Protein AF-A0A645JK09-F1 (afdb_monomer)

InterPro domains:
  IPR050465 UPF0194 membrane-associated transport protein [PTHR32347] (3-133)
  IPR058792 CusB-like, beta-barrel domain [PF25954] (3-36)

Foldseek 3Di:
DDWDDDPNDTDDDDDDDDDDPPVPDDPPDDDDDDDDPDDDPPFDKDFPLQQVDDDPVNVVPDPPDPDDDDDDDDDDDDDDDPPPPPPPQADKTWWWFDDPPDTDIWIFGWDDDPVTITTTPDTDDDPPTHTDRDDDPPPDDDDDDDDDDDD

Organism: NCBI:txid1076179

Nearest PDB structures (foldseek):
  9fp0-assembly1_A  TM=6.813E-01  e=3.272E+00  Escherichia coli
  2kie-assembly1_A  TM=3.415E-01  e=5.983E+00  Homo sapiens

pLDDT: mean 72.65, std 20.05, range [31.08, 92.88]

Sequence (151 aa):
MNPTTTQNVVTYNVRVSLENPDHILLPGMTAYVNIGVAQRKDVLLVPNAALRFKPADAEQTNGTEAPPASTPRARNGGGEGKARGKKAGGASGRVYVVEGRAIRPVSVQLGITDNRSTEIVGGELKAGDTIVVSEAPTAATKPSSVGMRLF

Secondary structure (DSSP, 8-state):
-PPP-BTTB-----------TT----TT------------SS-EEEETTGGG---GGGGGS----PPP-----------------------EEEEEEEETTEEEEEEEEEEEE-SSEEEEEEES--TT--B-------S--PPP-------

Radius of gyration: 25.04 Å; Cα contacts (8 Å, |Δi|>4): 127; chains: 1; bounding box: 53×61×66 Å

Structure (mmCIF, N/CA/C/O backbone):
data_AF-A0A645JK09-F1
#
_entry.id   AF-A0A645JK09-F1
#
loop_
_atom_site.group_PDB
_atom_site.id
_atom_site.type_symbol
_atom_site.label_atom_id
_atom_site.label_alt_id
_atom_site.label_comp_id
_atom_site.label_asym_id
_atom_site.label_entity_id
_atom_site.label_seq_id
_atom_site.pdbx_PDB_ins_code
_atom_site.Cartn_x
_atom_site.Cartn_y
_atom_site.Cartn_z
_atom_site.occupancy
_atom_site.B_iso_or_equiv
_atom_site.auth_seq_id
_atom_site.auth_comp_id
_atom_site.auth_asym_id
_atom_site.auth_atom_id
_atom_site.pdbx_PDB_model_num
ATOM 1 N N . MET A 1 1 ? 27.994 -5.212 -15.043 1.00 42.22 1 MET A N 1
ATOM 2 C CA . MET A 1 1 ? 27.573 -3.819 -15.307 1.00 42.22 1 MET A CA 1
ATOM 3 C C . MET A 1 1 ? 27.795 -3.033 -14.027 1.00 42.22 1 MET A C 1
ATOM 5 O O . MET A 1 1 ? 27.134 -3.335 -13.042 1.00 42.22 1 MET A O 1
ATOM 9 N N . ASN A 1 2 ? 28.771 -2.122 -14.014 1.00 44.84 2 ASN A N 1
ATOM 10 C CA . ASN A 1 2 ? 29.159 -1.362 -12.821 1.00 44.84 2 ASN A CA 1
ATOM 11 C C . ASN A 1 2 ? 28.342 -0.057 -12.720 1.00 44.84 2 ASN A C 1
ATOM 13 O O . ASN A 1 2 ? 28.069 0.546 -13.758 1.00 44.84 2 ASN A O 1
ATOM 17 N N . PRO A 1 3 ? 27.960 0.387 -11.509 1.00 64.88 3 PRO A N 1
ATOM 18 C CA . PRO A 1 3 ? 27.237 1.642 -11.302 1.00 64.88 3 PRO A CA 1
ATOM 19 C C . PRO A 1 3 ? 28.163 2.862 -11.458 1.00 64.88 3 PRO A C 1
ATOM 21 O O . PRO A 1 3 ? 29.286 2.860 -10.956 1.00 64.88 3 PRO A O 1
ATOM 24 N N . THR A 1 4 ? 27.688 3.920 -12.122 1.00 65.25 4 THR A N 1
ATOM 25 C CA . THR A 1 4 ? 28.349 5.236 -12.169 1.00 65.25 4 THR A CA 1
ATOM 26 C C . THR A 1 4 ? 27.614 6.205 -11.248 1.00 65.25 4 THR A C 1
ATOM 28 O O . THR A 1 4 ? 26.427 6.461 -11.443 1.00 65.25 4 THR A O 1
ATOM 31 N N . THR A 1 5 ? 28.311 6.749 -10.252 1.00 53.50 5 THR A N 1
ATOM 32 C CA . THR A 1 5 ? 27.764 7.730 -9.307 1.00 53.50 5 THR A CA 1
ATOM 33 C C . THR A 1 5 ? 28.075 9.137 -9.811 1.00 53.50 5 THR A C 1
ATOM 35 O O . THR A 1 5 ? 29.236 9.533 -9.873 1.00 53.50 5 THR A O 1
ATOM 38 N N . THR A 1 6 ? 27.064 9.925 -10.166 1.00 52.78 6 THR A N 1
ATOM 39 C CA . THR A 1 6 ? 27.217 11.369 -10.415 1.00 52.78 6 THR A CA 1
ATOM 40 C C . THR A 1 6 ? 26.064 12.077 -9.704 1.00 52.78 6 THR A C 1
ATOM 42 O O . THR A 1 6 ? 24.910 11.731 -9.922 1.00 52.78 6 THR A O 1
ATOM 45 N N . GLN A 1 7 ? 26.375 13.001 -8.784 1.00 58.31 7 GLN A N 1
ATOM 46 C CA . GLN A 1 7 ? 25.398 13.762 -7.979 1.00 58.31 7 GLN A CA 1
ATOM 47 C C . GLN A 1 7 ? 24.420 12.909 -7.137 1.00 58.31 7 GLN A C 1
ATOM 49 O O . GLN A 1 7 ? 23.225 13.175 -7.101 1.00 58.31 7 GLN A O 1
ATOM 54 N N . ASN A 1 8 ? 24.915 11.889 -6.426 1.00 65.00 8 ASN A N 1
ATOM 55 C CA . ASN A 1 8 ? 24.137 11.067 -5.476 1.00 65.00 8 ASN A CA 1
ATOM 56 C C . ASN A 1 8 ? 22.904 10.333 -6.052 1.00 65.00 8 ASN A C 1
ATOM 58 O O . ASN A 1 8 ? 22.097 9.814 -5.281 1.00 65.00 8 ASN A O 1
ATOM 62 N N . VAL A 1 9 ? 22.769 10.223 -7.378 1.00 67.00 9 VAL A N 1
ATOM 63 C CA . VAL A 1 9 ? 21.745 9.388 -8.024 1.00 67.00 9 VAL A CA 1
ATOM 64 C C . VAL A 1 9 ? 22.396 8.092 -8.504 1.00 67.00 9 VAL A C 1
ATOM 66 O O . VAL A 1 9 ? 23.292 8.109 -9.346 1.00 67.00 9 VAL A O 1
ATOM 69 N N . VAL A 1 10 ? 21.952 6.956 -7.962 1.00 76.44 10 VAL A N 1
ATOM 70 C CA . VAL A 1 10 ? 22.357 5.627 -8.443 1.00 76.44 10 VAL A CA 1
ATOM 71 C C . VAL A 1 10 ? 21.349 5.178 -9.496 1.00 76.44 10 VAL A C 1
ATOM 73 O O . VAL A 1 10 ? 20.167 5.029 -9.196 1.00 76.44 10 VAL A O 1
ATOM 76 N N . THR A 1 11 ? 21.816 4.968 -10.728 1.00 81.94 11 THR A N 1
ATOM 77 C CA . THR A 1 11 ? 20.975 4.527 -11.851 1.00 81.94 11 THR A CA 1
ATOM 78 C C . THR A 1 11 ? 21.301 3.083 -12.221 1.00 81.94 11 THR A C 1
ATOM 80 O O . THR A 1 11 ? 22.469 2.731 -12.389 1.00 81.94 11 THR A O 1
ATOM 83 N N . TYR A 1 12 ? 20.269 2.253 -12.382 1.00 79.94 12 TYR A N 1
ATOM 84 C CA . TYR A 1 12 ? 20.388 0.877 -12.863 1.00 79.94 12 TYR A CA 1
ATOM 85 C C . TYR A 1 12 ? 19.770 0.761 -14.257 1.00 79.94 12 TYR A C 1
ATOM 87 O O . TYR A 1 12 ? 18.609 1.107 -14.456 1.00 79.94 12 TYR A O 1
ATOM 95 N N . ASN A 1 13 ? 20.540 0.251 -15.219 1.00 83.19 13 ASN A N 1
ATOM 96 C CA . ASN A 1 13 ? 20.041 0.001 -16.570 1.00 83.19 13 ASN A CA 1
ATOM 97 C C . ASN A 1 13 ? 19.248 -1.311 -16.605 1.00 83.19 13 ASN A C 1
ATOM 99 O O . ASN A 1 13 ? 19.802 -2.374 -16.320 1.00 83.19 13 ASN A O 1
ATOM 103 N N . VAL A 1 14 ? 17.976 -1.241 -17.003 1.00 80.88 14 VAL A N 1
ATOM 104 C CA . VAL A 1 14 ? 17.101 -2.403 -17.217 1.00 80.88 14 VAL A CA 1
ATOM 105 C C . VAL A 1 14 ? 16.787 -2.506 -18.707 1.00 80.88 14 VAL A C 1
ATOM 107 O O . VAL A 1 14 ? 16.401 -1.521 -19.331 1.00 80.88 14 VAL A O 1
ATOM 110 N N . ARG A 1 15 ? 16.956 -3.697 -19.290 1.00 87.25 15 ARG A N 1
ATOM 111 C CA . ARG A 1 15 ? 16.561 -3.983 -20.675 1.00 87.25 15 ARG A CA 1
ATOM 112 C C . ARG A 1 15 ? 15.274 -4.800 -20.658 1.00 87.25 15 ARG A C 1
ATOM 114 O O . ARG A 1 15 ? 15.261 -5.893 -20.102 1.00 87.25 15 ARG A O 1
ATOM 121 N N . VAL A 1 16 ? 14.225 -4.280 -21.286 1.00 82.56 16 VAL A N 1
ATOM 122 C CA . VAL A 1 16 ? 12.938 -4.966 -21.458 1.00 82.56 16 VAL A CA 1
ATOM 123 C C . VAL A 1 16 ? 12.766 -5.270 -22.941 1.00 82.56 16 VAL A C 1
ATOM 125 O O . VAL A 1 16 ? 13.029 -4.405 -23.773 1.00 82.56 16 VAL A O 1
ATOM 128 N N . SER A 1 17 ? 12.371 -6.498 -23.269 1.00 86.31 17 SER A N 1
ATOM 129 C CA . SER A 1 17 ? 12.063 -6.902 -24.645 1.00 86.31 17 SER A CA 1
ATOM 130 C C . SER A 1 17 ? 10.553 -7.037 -24.780 1.00 86.31 17 SER A C 1
ATOM 132 O O . SER A 1 17 ? 9.921 -7.630 -23.908 1.00 86.31 17 SER A O 1
ATOM 134 N N . LEU A 1 18 ? 9.986 -6.465 -25.839 1.00 84.88 18 LEU A N 1
ATOM 135 C CA . LEU A 1 18 ? 8.564 -6.550 -26.152 1.00 84.88 18 LEU A CA 1
ATOM 136 C C . LEU A 1 18 ? 8.405 -6.974 -27.609 1.00 84.88 18 LEU A C 1
ATOM 138 O O . LEU A 1 18 ? 9.190 -6.572 -28.468 1.00 84.88 18 LEU A O 1
ATOM 142 N N . GLU A 1 19 ? 7.381 -7.771 -27.875 1.00 89.25 19 GLU A N 1
ATOM 143 C CA . GLU A 1 19 ? 6.971 -8.113 -29.232 1.00 89.25 19 GLU A CA 1
ATOM 144 C C . GLU A 1 19 ? 6.222 -6.919 -29.847 1.00 89.25 19 GLU A C 1
ATOM 146 O O . GLU A 1 19 ? 5.371 -6.310 -29.201 1.00 89.25 19 GLU A O 1
ATOM 151 N N . ASN A 1 20 ? 6.558 -6.557 -31.088 1.00 89.81 20 ASN A N 1
ATOM 152 C CA . ASN A 1 20 ? 5.949 -5.437 -31.820 1.00 89.81 20 ASN A CA 1
ATOM 153 C C . ASN A 1 20 ? 5.571 -5.878 -33.248 1.00 89.81 20 ASN A C 1
ATOM 155 O O . ASN A 1 20 ? 6.170 -5.391 -34.209 1.00 89.81 20 ASN A O 1
ATOM 159 N N . PRO A 1 21 ? 4.643 -6.843 -33.399 1.00 90.75 21 PRO A N 1
ATOM 160 C CA . PRO A 1 21 ? 4.299 -7.418 -34.702 1.00 90.75 21 PRO A CA 1
ATOM 161 C C . PRO A 1 21 ? 3.701 -6.386 -35.672 1.00 90.75 21 PRO A C 1
ATOM 163 O O . PRO A 1 21 ? 3.971 -6.448 -36.865 1.00 90.75 21 PRO A O 1
ATOM 166 N N . ASP A 1 22 ? 2.965 -5.399 -35.155 1.00 91.12 22 ASP A N 1
ATOM 167 C CA . ASP A 1 22 ? 2.275 -4.379 -35.959 1.00 91.12 22 ASP A CA 1
ATOM 168 C C . ASP A 1 22 ? 3.114 -3.105 -36.189 1.00 91.12 22 ASP A C 1
ATOM 170 O O . ASP A 1 22 ? 2.618 -2.120 -36.733 1.00 91.12 22 ASP A O 1
ATOM 174 N N . HIS A 1 23 ? 4.379 -3.086 -35.749 1.00 85.75 23 HIS A N 1
ATOM 175 C CA . HIS A 1 23 ? 5.303 -1.945 -35.871 1.00 85.75 23 HIS A CA 1
ATOM 176 C C . HIS A 1 23 ? 4.790 -0.605 -35.304 1.00 85.75 23 HIS A C 1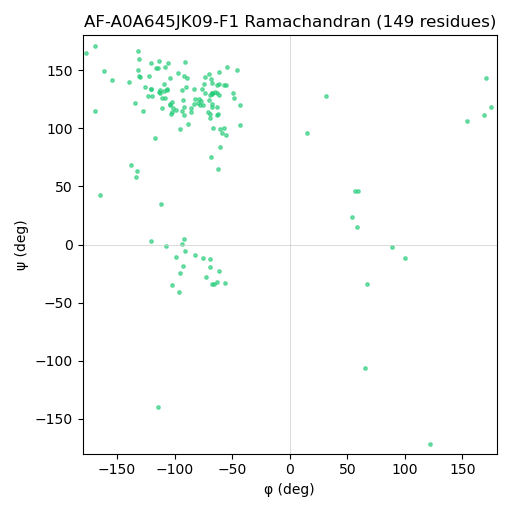
ATOM 178 O O . HIS A 1 23 ? 5.284 0.462 -35.667 1.00 85.75 23 HIS A O 1
ATOM 184 N N . ILE A 1 24 ? 3.840 -0.645 -34.368 1.00 91.00 24 ILE A N 1
ATOM 185 C CA . ILE A 1 24 ? 3.224 0.551 -33.777 1.00 91.00 24 ILE A CA 1
ATOM 186 C C . ILE A 1 24 ? 4.165 1.295 -32.822 1.00 91.00 24 ILE A C 1
ATOM 188 O O . ILE A 1 24 ? 4.047 2.507 -32.650 1.00 91.00 24 ILE A O 1
ATOM 192 N N . LEU A 1 25 ? 5.105 0.580 -32.196 1.00 87.12 25 LEU A N 1
ATOM 193 C CA . LEU A 1 25 ? 6.089 1.178 -31.295 1.00 87.12 25 LEU A CA 1
ATOM 194 C C . LEU A 1 25 ? 7.290 1.685 -32.097 1.00 87.12 25 LEU A C 1
ATOM 196 O O . LEU A 1 25 ? 8.041 0.889 -32.666 1.00 87.12 25 LEU A O 1
ATOM 200 N N . LEU A 1 26 ? 7.487 3.004 -32.112 1.00 88.56 26 LEU A N 1
ATOM 201 C CA . LEU A 1 26 ? 8.620 3.648 -32.778 1.00 88.56 26 LEU A CA 1
ATOM 202 C C . LEU A 1 26 ? 9.752 3.957 -31.782 1.00 88.56 26 LEU A C 1
ATOM 204 O O . LEU A 1 26 ? 9.485 4.284 -30.619 1.00 88.56 26 LEU A O 1
ATOM 208 N N . PRO A 1 27 ? 11.026 3.915 -32.218 1.00 87.06 27 PRO A N 1
ATOM 209 C CA . PRO A 1 27 ? 12.143 4.388 -31.407 1.00 87.06 27 PRO A CA 1
ATOM 210 C C . PRO A 1 27 ? 11.942 5.842 -30.961 1.00 87.06 27 PRO A C 1
ATOM 212 O O . PRO A 1 27 ? 11.532 6.691 -31.748 1.00 87.06 27 PRO A O 1
ATOM 215 N N . GLY A 1 28 ? 12.251 6.132 -29.697 1.00 86.81 28 GLY A N 1
ATOM 216 C CA . GLY A 1 28 ? 12.091 7.471 -29.118 1.00 86.81 28 GLY A CA 1
ATOM 217 C C . GLY A 1 28 ? 10.718 7.746 -28.495 1.00 86.81 28 GLY A C 1
ATOM 218 O O . GLY A 1 28 ? 10.536 8.811 -27.911 1.00 86.81 28 GLY A O 1
ATOM 219 N N . MET A 1 29 ? 9.769 6.804 -28.556 1.00 92.56 29 MET A N 1
ATOM 220 C CA . MET A 1 29 ? 8.523 6.904 -27.792 1.00 92.56 29 MET A CA 1
ATOM 221 C C . MET A 1 29 ? 8.772 6.774 -26.284 1.00 92.56 29 MET A C 1
ATOM 223 O O . MET A 1 29 ? 9.535 5.921 -25.828 1.00 92.56 29 MET A O 1
A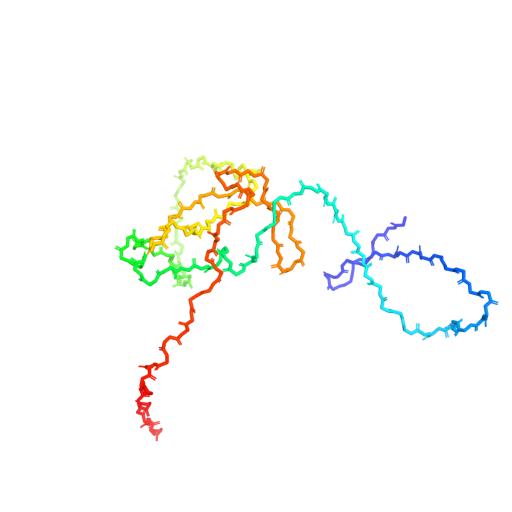TOM 227 N N . THR A 1 30 ? 8.075 7.596 -25.501 1.00 90.31 30 THR A N 1
ATOM 228 C CA . THR A 1 30 ? 8.061 7.486 -24.040 1.00 90.31 30 THR A CA 1
ATOM 229 C C . THR A 1 30 ? 7.129 6.357 -23.619 1.00 90.31 30 THR A C 1
ATOM 231 O O . THR A 1 30 ? 5.947 6.366 -23.955 1.00 90.31 30 THR A O 1
ATOM 234 N N . ALA A 1 31 ? 7.647 5.415 -22.835 1.00 86.06 31 ALA A N 1
ATOM 235 C CA . ALA A 1 31 ? 6.858 4.360 -22.217 1.00 86.06 31 ALA A CA 1
ATOM 236 C C . ALA A 1 31 ? 6.748 4.593 -20.706 1.00 86.06 31 ALA A C 1
ATOM 238 O O . ALA A 1 31 ? 7.733 4.919 -20.043 1.00 86.06 31 ALA A O 1
ATOM 239 N N . TYR A 1 32 ? 5.556 4.374 -20.154 1.00 88.44 32 TYR A N 1
ATOM 240 C CA . TYR A 1 32 ? 5.359 4.263 -18.713 1.00 88.44 32 TYR A CA 1
ATOM 241 C C . TYR A 1 32 ? 5.454 2.790 -18.321 1.00 88.44 32 TYR A C 1
ATOM 243 O O . TYR A 1 32 ? 4.729 1.956 -18.861 1.00 88.44 32 TYR A O 1
ATOM 251 N N . VAL A 1 33 ? 6.346 2.464 -17.385 1.00 85.19 33 VAL A N 1
ATOM 252 C CA . VAL A 1 33 ? 6.545 1.093 -16.898 1.00 85.19 33 VAL A CA 1
ATOM 253 C C . VAL A 1 33 ? 6.255 1.047 -15.405 1.00 85.19 33 VAL A C 1
ATOM 255 O O . VAL A 1 33 ? 6.836 1.805 -14.632 1.00 85.19 33 VAL A O 1
ATOM 258 N N . ASN A 1 34 ? 5.389 0.122 -14.997 1.00 85.94 34 ASN A N 1
ATOM 259 C CA . ASN A 1 34 ? 5.155 -0.196 -13.593 1.00 85.94 34 ASN A CA 1
ATOM 260 C C . ASN A 1 34 ? 5.967 -1.444 -13.231 1.00 85.94 34 ASN A C 1
ATOM 262 O O . ASN A 1 34 ? 5.720 -2.520 -13.773 1.00 85.94 34 ASN A O 1
ATOM 266 N N . ILE A 1 35 ? 6.939 -1.307 -12.328 1.00 84.94 35 ILE A N 1
ATOM 267 C CA . ILE A 1 35 ? 7.810 -2.409 -11.898 1.00 84.94 35 ILE A CA 1
ATOM 268 C C . ILE A 1 35 ? 7.354 -2.891 -10.519 1.00 84.94 35 ILE A C 1
ATOM 270 O O . ILE A 1 35 ? 7.490 -2.176 -9.528 1.00 84.94 35 ILE A O 1
ATOM 274 N N . GLY A 1 36 ? 6.830 -4.114 -10.444 1.00 85.25 36 GLY A N 1
ATOM 275 C CA . GLY A 1 36 ? 6.533 -4.769 -9.171 1.00 85.25 36 GLY A CA 1
ATOM 276 C C . GLY A 1 36 ? 7.809 -5.319 -8.531 1.00 85.25 36 GLY A C 1
ATOM 277 O O . GLY A 1 36 ? 8.476 -6.161 -9.122 1.00 85.25 36 GLY A O 1
ATOM 278 N N . VAL A 1 37 ? 8.153 -4.852 -7.330 1.00 86.00 37 VAL A N 1
ATOM 279 C CA . VAL A 1 37 ? 9.371 -5.278 -6.605 1.00 86.00 37 VAL A CA 1
ATOM 280 C C . VAL A 1 37 ? 9.123 -6.411 -5.607 1.00 86.00 37 VAL A C 1
ATOM 282 O O . VAL A 1 37 ? 10.038 -7.154 -5.268 1.00 86.00 37 VAL A O 1
ATOM 285 N N . ALA A 1 38 ? 7.887 -6.548 -5.132 1.00 84.25 38 ALA A N 1
ATOM 286 C CA . ALA A 1 38 ? 7.462 -7.601 -4.225 1.00 84.25 38 ALA A CA 1
ATOM 287 C C . ALA A 1 38 ? 5.959 -7.828 -4.396 1.00 84.25 38 ALA A C 1
ATOM 289 O O . ALA A 1 38 ? 5.197 -6.876 -4.557 1.00 84.25 38 ALA A O 1
ATOM 290 N N . GLN A 1 39 ? 5.533 -9.087 -4.339 1.00 86.00 39 GLN A N 1
ATOM 291 C CA . GLN A 1 39 ? 4.124 -9.457 -4.337 1.00 86.00 39 GLN A CA 1
ATOM 292 C C . GLN A 1 39 ? 3.914 -10.601 -3.354 1.00 86.00 39 GLN A C 1
ATOM 294 O O . GLN A 1 39 ? 4.721 -11.528 -3.279 1.00 86.00 39 GLN A O 1
ATOM 299 N N . ARG A 1 40 ? 2.805 -10.542 -2.622 1.00 87.31 40 ARG A N 1
ATOM 300 C CA . ARG A 1 40 ? 2.324 -11.628 -1.774 1.00 87.31 40 ARG A CA 1
ATOM 301 C C . ARG A 1 40 ? 0.851 -11.865 -2.056 1.00 87.31 40 ARG A C 1
ATOM 303 O O . ARG A 1 40 ? 0.125 -10.931 -2.391 1.00 87.31 40 ARG A O 1
ATOM 310 N N . LYS A 1 41 ? 0.446 -13.128 -1.989 1.00 87.56 41 LYS A N 1
ATOM 311 C CA . LYS A 1 41 ? -0.937 -13.567 -2.178 1.00 87.56 41 LYS A CA 1
ATOM 312 C C . LYS A 1 41 ? -1.493 -14.002 -0.829 1.00 87.56 41 LYS A C 1
ATOM 314 O O . LYS A 1 41 ? -0.718 -14.403 0.034 1.00 87.56 41 LYS A O 1
ATOM 319 N N . ASP A 1 42 ? -2.809 -13.885 -0.678 1.00 85.62 42 ASP A N 1
ATOM 320 C CA . ASP A 1 42 ? -3.545 -14.366 0.497 1.00 85.62 42 ASP A CA 1
ATOM 321 C C . ASP A 1 42 ? -3.079 -13.734 1.820 1.00 85.62 42 ASP A C 1
ATOM 323 O O . ASP A 1 42 ? -2.868 -14.412 2.823 1.00 85.62 42 ASP A O 1
ATOM 327 N N . VAL A 1 43 ? -2.908 -12.406 1.820 1.00 89.50 43 VAL A N 1
ATOM 328 C CA . VAL A 1 43 ? -2.472 -11.636 2.993 1.00 89.50 43 VAL A CA 1
ATOM 329 C C . VAL A 1 43 ? -3.553 -10.690 3.502 1.00 89.50 43 VAL A C 1
ATOM 331 O O . VAL A 1 43 ? -4.379 -10.191 2.736 1.00 89.50 43 VAL A O 1
ATOM 334 N N . LEU A 1 44 ? -3.524 -10.403 4.805 1.00 90.81 44 LEU A N 1
ATOM 335 C CA . LEU A 1 44 ? -4.412 -9.420 5.413 1.00 90.81 44 LEU A CA 1
ATOM 336 C C . LEU A 1 44 ? -3.933 -8.009 5.049 1.00 90.81 44 LEU A C 1
ATOM 338 O O . LEU A 1 44 ? -2.809 -7.629 5.374 1.00 90.81 44 LEU A O 1
ATOM 342 N N . LEU A 1 45 ? -4.782 -7.235 4.374 1.00 92.19 45 LEU A N 1
ATOM 343 C CA . LEU A 1 45 ? -4.477 -5.867 3.955 1.00 92.19 45 LEU A CA 1
ATOM 344 C C . LEU A 1 45 ? -5.243 -4.856 4.797 1.00 92.19 45 LEU A C 1
ATOM 346 O O . LEU A 1 45 ? -6.453 -4.970 4.987 1.00 92.19 45 LEU A O 1
ATOM 350 N N . VAL A 1 46 ? -4.530 -3.826 5.243 1.00 91.50 46 VAL A N 1
ATOM 351 C CA . VAL A 1 46 ? -5.101 -2.696 5.978 1.00 91.50 46 VAL A CA 1
ATOM 352 C C . VAL A 1 46 ? -4.836 -1.397 5.212 1.00 91.50 46 VAL A C 1
ATOM 354 O O . VAL A 1 46 ? -3.696 -1.162 4.805 1.00 91.50 46 VAL A O 1
ATOM 357 N N . PRO A 1 47 ? -5.837 -0.513 5.032 1.00 92.75 47 PRO A N 1
ATOM 358 C CA . PRO A 1 47 ? -5.621 0.806 4.449 1.00 92.75 47 PRO A CA 1
ATOM 359 C C . PRO A 1 47 ? -4.664 1.647 5.295 1.00 92.75 47 PRO A C 1
ATOM 361 O O . PRO A 1 47 ? -4.811 1.741 6.516 1.00 92.75 47 PRO A O 1
ATOM 364 N N . ASN A 1 48 ? -3.747 2.364 4.647 1.00 91.56 48 ASN A N 1
ATOM 365 C CA . ASN A 1 48 ? -2.742 3.173 5.346 1.00 91.56 48 ASN A CA 1
ATOM 366 C C . ASN A 1 48 ? -3.352 4.286 6.220 1.00 91.56 48 ASN A C 1
ATOM 368 O O . ASN A 1 48 ? -2.726 4.735 7.179 1.00 91.56 48 ASN A O 1
ATOM 372 N N . ALA A 1 49 ? -4.579 4.719 5.920 1.00 89.75 49 ALA A N 1
ATOM 373 C CA . ALA A 1 49 ? -5.309 5.691 6.729 1.00 89.75 49 ALA A CA 1
ATOM 374 C C . ALA A 1 49 ? -5.718 5.139 8.110 1.00 89.75 49 ALA A C 1
ATOM 376 O O . ALA A 1 49 ? -5.614 5.865 9.095 1.00 89.75 49 ALA A O 1
ATOM 377 N N . ALA A 1 50 ? -6.041 3.845 8.224 1.00 90.69 50 ALA A N 1
ATOM 378 C CA . ALA A 1 50 ? -6.370 3.223 9.510 1.00 90.69 50 ALA A CA 1
ATOM 379 C C . ALA A 1 50 ? -5.173 3.180 10.472 1.00 90.69 50 ALA A C 1
ATOM 381 O O . ALA A 1 50 ? -5.332 3.362 11.675 1.00 90.69 50 ALA A O 1
ATOM 382 N N . LEU A 1 51 ? -3.959 3.010 9.935 1.00 89.56 51 LEU A N 1
ATOM 383 C CA . LEU A 1 51 ? -2.711 3.057 10.710 1.00 89.56 51 LEU A CA 1
ATOM 384 C C . LEU A 1 51 ? -2.372 4.466 11.220 1.00 89.56 51 LEU A C 1
ATOM 386 O O . LEU A 1 51 ? -1.554 4.618 12.125 1.00 89.56 51 LEU A O 1
ATOM 390 N N . ARG A 1 52 ? -2.958 5.502 10.611 1.00 87.00 52 ARG A N 1
ATOM 391 C CA . ARG A 1 52 ? -2.752 6.912 10.975 1.00 87.00 52 ARG A CA 1
ATOM 392 C C . ARG A 1 52 ? -3.866 7.470 11.850 1.00 87.00 52 ARG A C 1
ATOM 394 O O . ARG A 1 52 ? -3.719 8.579 12.359 1.00 87.00 52 ARG A O 1
ATOM 401 N N . PHE A 1 53 ? -4.964 6.737 12.007 1.00 85.94 53 PHE A N 1
ATOM 402 C CA . PHE A 1 53 ? -6.101 7.190 12.786 1.00 85.94 53 PHE A CA 1
ATOM 403 C C . PHE A 1 53 ? -5.708 7.378 14.258 1.00 85.94 53 PHE A C 1
ATOM 405 O O . PHE A 1 53 ? -5.104 6.501 14.879 1.00 85.94 53 PHE A O 1
ATOM 412 N N . LYS A 1 54 ? -6.057 8.538 14.816 1.00 83.19 54 LYS A N 1
ATOM 413 C CA . LYS A 1 54 ? -5.937 8.850 16.240 1.00 83.19 54 LYS A CA 1
ATOM 414 C C . LYS A 1 54 ? -7.303 9.339 16.719 1.00 83.19 54 LYS A C 1
ATOM 416 O O . LYS A 1 54 ? -7.742 10.376 16.227 1.00 83.19 54 LYS A O 1
ATOM 421 N N . PRO A 1 55 ? -7.977 8.617 17.625 1.00 79.25 55 PRO A N 1
ATOM 422 C CA . PRO A 1 55 ? -9.241 9.092 18.165 1.00 79.25 55 PRO A CA 1
ATOM 423 C C . PRO A 1 55 ? -9.008 10.327 19.040 1.00 79.25 55 PRO A C 1
ATOM 425 O O . PRO A 1 55 ? -8.009 10.386 19.759 1.00 79.25 55 PRO A O 1
ATOM 428 N N . ALA A 1 56 ? -9.927 11.294 18.994 1.00 74.50 56 ALA A N 1
ATOM 429 C CA . ALA A 1 56 ? -9.830 12.542 19.759 1.00 74.50 56 ALA A CA 1
ATOM 430 C C . ALA A 1 56 ? -9.680 12.300 21.276 1.00 74.50 56 ALA A C 1
ATOM 432 O O . ALA A 1 56 ? -8.936 13.011 21.950 1.00 74.50 56 ALA A O 1
ATOM 433 N N . ASP A 1 57 ? -10.297 11.234 21.794 1.00 66.12 57 ASP A N 1
ATOM 434 C CA . ASP A 1 57 ? -10.230 10.856 23.211 1.00 66.12 57 ASP A CA 1
ATOM 435 C C . ASP A 1 57 ? -8.891 10.204 23.622 1.00 66.12 57 ASP A C 1
ATOM 437 O O . ASP A 1 57 ? -8.605 10.064 24.812 1.00 66.12 57 ASP A O 1
ATOM 441 N N . ALA A 1 58 ? -8.029 9.815 22.671 1.00 58.97 58 ALA A N 1
ATOM 442 C CA . ALA A 1 58 ? -6.723 9.213 22.977 1.00 58.97 58 ALA A CA 1
ATOM 443 C C . ALA A 1 58 ? -5.621 10.236 23.307 1.00 58.97 58 ALA A C 1
ATOM 445 O O . ALA A 1 58 ? -4.543 9.842 23.766 1.00 58.97 58 ALA A O 1
ATOM 446 N N . GLU A 1 59 ? -5.874 11.535 23.116 1.00 54.47 59 GLU A N 1
ATOM 447 C CA . GLU A 1 59 ? -4.923 12.611 23.440 1.00 54.47 59 GLU A CA 1
ATOM 448 C C . GLU A 1 59 ? -4.720 12.791 24.959 1.00 54.47 59 GL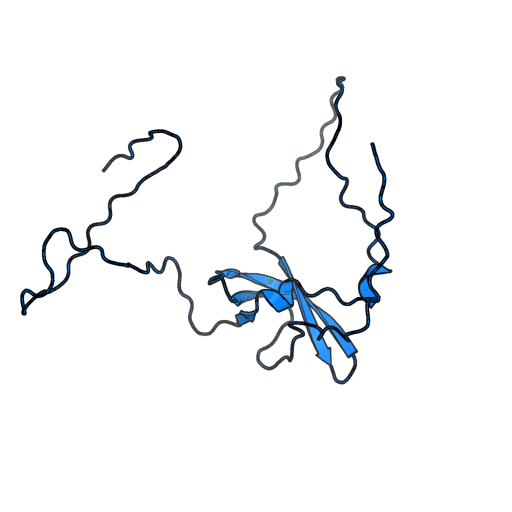U A C 1
ATOM 450 O O . GLU A 1 59 ? -3.753 13.415 25.383 1.00 54.47 59 GLU A O 1
ATOM 455 N N . GLN A 1 60 ? -5.562 12.194 25.812 1.00 48.94 60 GLN A N 1
ATOM 456 C CA . GLN A 1 60 ? -5.444 12.347 27.270 1.00 48.94 60 GLN A CA 1
ATOM 457 C C . GLN A 1 60 ? -4.566 11.289 27.958 1.00 48.94 60 GLN A C 1
ATOM 459 O O . GLN A 1 60 ? -4.291 11.415 29.148 1.00 48.94 60 GLN A O 1
ATOM 464 N N . THR A 1 61 ? -4.075 10.266 27.245 1.00 45.03 61 THR A N 1
ATOM 465 C CA . THR A 1 61 ? -3.264 9.187 27.857 1.00 45.03 61 THR A CA 1
ATOM 466 C C . THR A 1 61 ? -1.856 9.014 27.290 1.00 45.03 61 THR A C 1
ATOM 468 O O . THR A 1 61 ? -1.141 8.129 27.746 1.00 45.03 61 THR A O 1
ATOM 471 N N . ASN A 1 62 ? -1.404 9.851 26.348 1.00 44.44 62 ASN A N 1
ATOM 472 C CA . ASN A 1 62 ? -0.025 9.793 25.840 1.00 44.44 62 ASN A CA 1
ATOM 473 C C . ASN A 1 62 ? 0.631 11.179 25.765 1.00 44.44 62 ASN A C 1
ATOM 475 O O . ASN A 1 62 ? 1.135 11.598 24.726 1.00 44.44 62 ASN A O 1
ATOM 479 N N . GLY A 1 63 ? 0.687 11.860 26.912 1.00 44.06 63 GLY A N 1
ATOM 480 C CA . GLY A 1 63 ? 1.684 12.895 27.179 1.00 44.06 63 GLY A CA 1
ATOM 481 C C . GLY A 1 63 ? 3.076 12.270 27.311 1.00 44.06 63 GLY A C 1
ATOM 482 O O . GLY A 1 63 ? 3.602 12.096 28.404 1.00 44.06 63 GLY A O 1
ATOM 483 N N . THR A 1 64 ? 3.677 11.880 26.192 1.00 41.16 64 THR A N 1
ATOM 484 C CA . THR A 1 64 ? 5.136 11.756 26.073 1.00 41.16 64 THR A CA 1
ATOM 485 C C . THR A 1 64 ? 5.528 12.336 24.725 1.00 41.16 64 THR A C 1
ATOM 487 O O . THR A 1 64 ? 5.833 11.643 23.760 1.00 41.16 64 THR A O 1
ATOM 490 N N . GLU A 1 65 ? 5.354 13.652 24.660 1.00 40.97 65 GLU A N 1
ATOM 491 C CA . GLU A 1 65 ? 6.333 14.612 24.162 1.00 40.97 65 GLU A CA 1
ATOM 492 C C . GLU A 1 65 ? 7.489 13.981 23.367 1.00 40.97 65 GLU A C 1
ATOM 494 O O . GLU A 1 65 ? 8.486 13.513 23.914 1.00 40.97 65 GLU A O 1
ATOM 499 N N . ALA A 1 66 ? 7.348 13.979 22.041 1.00 49.88 66 ALA A N 1
ATOM 500 C CA . ALA A 1 66 ? 8.500 13.946 21.155 1.00 49.88 66 ALA A CA 1
ATOM 501 C C . ALA A 1 66 ? 9.228 15.293 21.319 1.00 49.88 66 ALA A C 1
ATOM 503 O O . ALA A 1 66 ? 8.617 16.323 21.022 1.00 49.88 66 ALA A O 1
ATOM 504 N N . PRO A 1 67 ? 10.492 15.342 21.782 1.00 53.19 67 PRO A N 1
ATOM 505 C CA . PRO A 1 67 ? 11.164 16.621 21.946 1.00 53.19 67 PRO A CA 1
ATOM 506 C C . PRO A 1 67 ? 11.431 17.265 20.575 1.00 53.19 67 PRO A C 1
ATOM 508 O O . PRO A 1 67 ? 11.996 16.602 19.695 1.00 53.19 67 PRO A O 1
ATOM 511 N N . PRO A 1 68 ? 11.070 18.544 20.370 1.00 48.81 68 PRO A N 1
ATOM 512 C CA . PRO A 1 68 ? 11.473 19.292 19.190 1.00 48.81 68 PRO A CA 1
ATOM 513 C C . PRO A 1 68 ? 12.987 19.540 19.212 1.00 48.81 68 PRO A C 1
ATOM 515 O O . PRO A 1 68 ? 13.568 19.996 20.197 1.00 48.81 68 PRO A O 1
ATOM 518 N N . ALA A 1 69 ? 13.636 19.226 18.095 1.00 48.19 69 ALA A N 1
ATOM 519 C CA . ALA A 1 69 ? 15.048 19.480 17.871 1.00 48.19 69 ALA A CA 1
ATOM 520 C C . ALA A 1 69 ? 15.321 20.981 17.687 1.00 48.19 69 ALA A C 1
ATOM 522 O O . ALA A 1 69 ? 14.920 21.538 16.672 1.00 48.19 69 ALA A O 1
ATOM 523 N N . SER A 1 70 ? 16.049 21.589 18.634 1.00 43.34 70 SER A N 1
ATOM 524 C CA . SER A 1 70 ? 17.008 22.704 18.451 1.00 43.34 70 SER A CA 1
ATOM 525 C C . SER A 1 70 ? 17.384 23.260 19.835 1.00 43.34 70 SER A C 1
ATOM 527 O O . SER A 1 70 ? 16.535 23.816 20.518 1.00 43.34 70 SER A O 1
ATOM 529 N N . THR A 1 71 ? 18.605 23.126 20.356 1.00 39.53 71 THR A N 1
ATOM 530 C CA . THR A 1 71 ? 19.769 23.986 20.044 1.00 39.53 71 THR A CA 1
ATOM 531 C C . THR A 1 71 ? 21.036 23.484 20.784 1.00 39.53 71 THR A C 1
ATOM 533 O O . THR A 1 71 ? 20.930 22.641 21.674 1.00 39.53 71 THR A O 1
ATOM 536 N N . PRO A 1 72 ? 22.249 23.940 20.400 1.00 57.59 72 PRO A N 1
ATOM 537 C CA . PRO A 1 72 ? 23.516 23.253 20.661 1.00 57.59 72 PRO A CA 1
ATOM 538 C C . PRO A 1 72 ? 24.179 23.686 21.975 1.00 57.59 72 PRO A C 1
ATOM 540 O O . PRO A 1 72 ? 23.980 24.820 22.401 1.00 57.59 72 PRO A O 1
ATOM 543 N N . ARG A 1 73 ? 25.051 22.828 22.543 1.00 36.94 73 ARG A N 1
ATOM 544 C CA . ARG A 1 73 ? 26.440 23.138 22.973 1.00 36.94 73 ARG A CA 1
ATOM 545 C C . ARG A 1 73 ? 27.053 21.989 23.789 1.00 36.94 73 ARG A C 1
ATOM 547 O O . ARG A 1 73 ? 26.390 21.290 24.540 1.00 36.94 73 ARG A O 1
ATOM 554 N N . ALA A 1 74 ? 28.349 21.809 23.559 1.00 45.22 74 ALA A N 1
ATOM 555 C CA . ALA A 1 74 ? 29.241 20.768 24.055 1.00 45.22 74 ALA A CA 1
ATOM 556 C C . ALA A 1 74 ? 29.291 20.607 25.585 1.00 45.22 74 ALA A C 1
ATOM 558 O O . ALA A 1 74 ? 29.211 21.614 26.287 1.00 45.22 74 ALA A O 1
ATOM 559 N N . ARG A 1 75 ? 29.614 19.391 26.071 1.00 39.38 75 ARG A N 1
ATOM 560 C CA . ARG A 1 75 ? 30.921 19.037 26.686 1.00 39.38 75 ARG A CA 1
ATOM 561 C C . ARG A 1 75 ? 30.905 17.595 27.253 1.00 39.38 75 ARG A C 1
ATOM 563 O O . ARG A 1 75 ? 30.129 17.294 28.141 1.00 39.38 75 ARG A O 1
ATOM 570 N N . ASN A 1 76 ? 31.781 16.755 26.696 1.00 37.19 76 ASN A N 1
ATOM 571 C CA . ASN A 1 76 ? 32.605 15.690 27.299 1.00 37.19 76 ASN A CA 1
ATOM 572 C C . ASN A 1 76 ? 32.108 14.891 28.533 1.00 37.19 76 ASN A C 1
ATOM 574 O O . ASN A 1 76 ? 31.903 15.467 29.595 1.00 37.19 76 ASN A O 1
ATOM 578 N N . GLY A 1 77 ? 32.138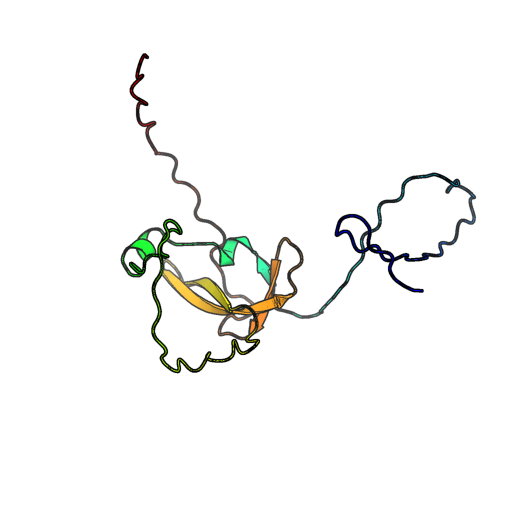 13.552 28.448 1.00 31.08 77 GLY A N 1
ATOM 579 C CA . GLY A 1 77 ? 32.164 12.664 29.624 1.00 31.08 77 GLY A CA 1
ATOM 580 C C . GLY A 1 77 ? 31.584 11.273 29.360 1.00 31.08 77 GLY A C 1
ATOM 581 O O . GLY A 1 77 ? 30.378 11.134 29.209 1.00 31.08 77 GLY A O 1
ATOM 582 N N . GLY A 1 78 ? 32.450 10.260 29.272 1.00 35.28 78 GLY A N 1
ATOM 583 C CA . GLY A 1 78 ? 32.105 8.882 28.922 1.00 35.28 78 GLY A CA 1
ATOM 584 C C . GLY A 1 78 ? 31.138 8.181 29.881 1.00 35.28 78 GLY A C 1
ATOM 585 O O . GLY A 1 78 ? 31.150 8.396 31.088 1.00 35.28 78 GLY A O 1
ATOM 586 N N . GLY A 1 79 ? 30.332 7.292 29.305 1.00 31.55 79 GLY A N 1
ATOM 587 C CA . GLY A 1 79 ? 29.477 6.352 30.016 1.00 31.55 79 GLY A CA 1
ATOM 588 C C . GLY A 1 79 ? 28.927 5.331 29.028 1.00 31.55 79 GLY A C 1
ATOM 589 O O . GLY A 1 79 ? 28.207 5.687 28.097 1.00 31.55 79 GLY A O 1
ATOM 590 N N . GLU A 1 80 ? 29.320 4.073 29.204 1.00 44.72 80 GLU A N 1
ATOM 591 C CA . GLU A 1 80 ? 28.865 2.910 28.445 1.00 44.72 80 GLU A CA 1
ATOM 592 C C . GLU A 1 80 ? 27.336 2.772 28.492 1.00 44.72 80 GLU A C 1
ATOM 594 O O . GLU A 1 80 ? 26.756 2.154 29.382 1.00 44.72 80 GLU A O 1
ATOM 599 N N . GLY A 1 81 ? 26.662 3.318 27.486 1.00 34.31 81 GLY A N 1
ATOM 600 C CA . GLY A 1 81 ? 25.291 2.967 27.157 1.00 34.31 81 GLY A CA 1
ATOM 601 C C . GLY A 1 81 ? 25.318 1.913 26.066 1.00 34.31 81 GLY A C 1
ATOM 602 O O . GLY A 1 81 ? 25.489 2.256 24.899 1.00 34.31 81 GLY A O 1
ATOM 603 N N . LYS A 1 82 ? 25.151 0.635 26.436 1.00 35.53 82 LYS A N 1
ATOM 604 C CA . LYS A 1 82 ? 24.839 -0.459 25.505 1.00 35.53 82 LYS A CA 1
ATOM 605 C C . LYS A 1 82 ? 23.774 0.031 24.524 1.00 35.53 82 LYS A C 1
ATOM 607 O O . LYS A 1 82 ? 22.598 0.114 24.877 1.00 35.53 82 LYS A O 1
ATOM 612 N N . ALA A 1 83 ? 24.198 0.352 23.302 1.00 38.56 83 ALA A N 1
ATOM 613 C CA . ALA A 1 83 ? 23.322 0.600 22.177 1.00 38.56 83 ALA A CA 1
ATOM 614 C C . ALA A 1 83 ? 22.520 -0.683 21.985 1.00 38.56 83 ALA A C 1
ATOM 616 O O . ALA A 1 83 ? 23.005 -1.672 21.435 1.00 38.56 83 ALA A O 1
ATOM 617 N N . ARG A 1 84 ? 21.317 -0.694 22.562 1.00 41.97 84 ARG A N 1
ATOM 618 C CA . ARG A 1 84 ? 20.336 -1.755 22.420 1.00 41.97 84 ARG A CA 1
ATOM 619 C C . ARG A 1 84 ? 20.103 -1.857 20.926 1.00 41.97 84 ARG A C 1
ATOM 621 O O . ARG A 1 84 ? 19.454 -0.992 20.343 1.00 41.97 84 ARG A O 1
ATOM 628 N N . GLY A 1 85 ? 20.750 -2.858 20.327 1.00 35.91 85 GLY A N 1
ATOM 629 C CA . GLY A 1 85 ? 20.680 -3.144 18.911 1.00 35.91 85 GLY A CA 1
ATOM 630 C C . GLY A 1 85 ? 19.231 -3.008 18.498 1.00 35.91 85 GLY A C 1
ATOM 631 O O . GLY A 1 85 ? 18.353 -3.652 19.081 1.00 35.91 85 GLY A O 1
ATOM 632 N N . LYS A 1 86 ? 18.995 -2.089 17.563 1.00 42.69 86 LYS A N 1
ATOM 633 C CA . LYS A 1 86 ? 17.732 -1.916 16.868 1.00 42.69 86 LYS A CA 1
ATOM 634 C C . LYS A 1 86 ? 17.513 -3.245 16.154 1.00 42.69 86 LYS A C 1
ATOM 636 O O . LYS A 1 86 ? 17.955 -3.427 15.024 1.00 42.69 86 LYS A O 1
ATOM 641 N N . LYS A 1 87 ? 16.960 -4.229 16.879 1.00 37.91 87 LYS A N 1
ATOM 642 C CA . LYS A 1 87 ? 16.478 -5.474 16.298 1.00 37.91 87 LYS A CA 1
ATOM 643 C C . LYS A 1 87 ? 15.638 -5.009 15.126 1.00 37.91 87 LYS A C 1
ATOM 645 O O . LYS A 1 87 ? 14.778 -4.145 15.307 1.00 37.91 87 LYS A O 1
ATOM 650 N N . ALA A 1 88 ? 15.946 -5.530 13.949 1.00 44.00 88 ALA A N 1
ATOM 651 C CA . ALA A 1 88 ? 15.119 -5.432 12.764 1.00 44.00 88 ALA A CA 1
ATOM 652 C C . ALA A 1 88 ? 13.785 -6.147 13.051 1.00 44.00 88 ALA A C 1
ATOM 654 O O . ALA A 1 88 ? 13.504 -7.222 12.539 1.00 44.00 88 ALA A O 1
ATOM 655 N N . GLY A 1 89 ? 13.010 -5.607 13.989 1.00 46.09 89 GLY A N 1
ATOM 656 C CA . GLY A 1 89 ? 11.616 -5.923 14.186 1.00 46.09 89 GLY A CA 1
ATOM 657 C C . GLY A 1 89 ? 10.892 -5.171 13.093 1.00 46.09 89 GLY A C 1
ATOM 658 O O . GLY A 1 89 ? 11.092 -3.961 12.956 1.00 46.09 89 GLY A O 1
ATOM 659 N N . GLY A 1 90 ? 10.130 -5.901 12.281 1.00 64.62 90 GLY A N 1
ATOM 660 C CA . GLY A 1 90 ? 9.286 -5.307 11.251 1.00 64.62 90 GLY A CA 1
ATOM 661 C C . GLY A 1 90 ? 8.505 -4.120 11.812 1.00 64.62 90 GLY A C 1
ATOM 662 O O . GLY A 1 90 ? 8.228 -4.059 13.014 1.00 64.62 90 GLY A O 1
ATOM 663 N N . ALA A 1 91 ? 8.206 -3.152 10.947 1.00 81.94 91 ALA A N 1
ATOM 664 C CA . ALA A 1 91 ? 7.454 -1.972 11.345 1.00 81.94 91 ALA A CA 1
ATOM 665 C C . ALA A 1 91 ? 6.203 -2.407 12.127 1.00 81.94 91 ALA A C 1
ATOM 667 O O . ALA A 1 91 ? 5.499 -3.326 11.722 1.00 81.94 91 ALA A O 1
ATOM 668 N N . SER A 1 92 ? 5.967 -1.804 13.288 1.00 87.56 92 SER A N 1
ATOM 669 C CA . SER A 1 92 ? 4.772 -2.070 14.089 1.00 87.56 92 SER A CA 1
ATOM 670 C C . SER A 1 92 ? 3.808 -0.904 13.936 1.00 87.56 92 SER A C 1
ATOM 672 O O . SER A 1 92 ? 4.223 0.248 13.805 1.00 87.56 92 SER A O 1
ATOM 674 N N . GLY A 1 93 ? 2.519 -1.218 13.904 1.00 88.31 93 GLY A N 1
ATOM 675 C CA . GLY A 1 93 ? 1.435 -0.258 13.773 1.00 88.31 93 GLY A CA 1
ATOM 676 C C . GLY A 1 93 ? 0.351 -0.518 14.808 1.00 88.31 93 GLY A C 1
ATOM 677 O O . GLY A 1 93 ? 0.308 -1.571 15.446 1.00 88.31 93 GLY A O 1
ATOM 678 N N . ARG A 1 94 ? -0.540 0.456 14.967 1.00 91.31 94 ARG A N 1
ATOM 679 C CA . ARG A 1 94 ? -1.764 0.311 15.751 1.00 91.31 94 ARG A CA 1
ATOM 680 C C . ARG A 1 94 ? -2.945 0.576 14.833 1.00 91.31 94 ARG A C 1
ATOM 682 O O . ARG A 1 94 ? -2.927 1.548 14.085 1.00 91.31 94 ARG A O 1
ATOM 689 N N . VAL A 1 95 ? -3.947 -0.286 14.903 1.00 91.56 95 VAL A N 1
ATOM 690 C CA . VAL A 1 95 ? -5.242 -0.113 14.239 1.00 91.56 95 VAL A CA 1
ATOM 691 C C . VAL A 1 95 ? -6.331 -0.101 15.298 1.00 91.56 95 VAL A C 1
ATOM 693 O O . VAL A 1 95 ? -6.141 -0.635 16.389 1.00 91.56 95 VAL A O 1
ATOM 696 N N . TYR A 1 96 ? -7.468 0.509 14.996 1.00 91.75 96 TYR A N 1
ATOM 697 C CA . TYR A 1 96 ? -8.613 0.527 15.899 1.00 91.75 96 TYR A CA 1
ATOM 698 C C . TYR A 1 96 ? -9.723 -0.326 15.296 1.00 91.75 96 TYR A C 1
ATOM 700 O O . TYR A 1 96 ? -10.201 -0.019 14.205 1.00 91.75 96 TYR A O 1
ATOM 708 N N . VAL A 1 97 ? -10.093 -1.402 15.989 1.00 91.81 97 VAL A N 1
ATOM 709 C CA . VAL A 1 97 ? -11.180 -2.309 15.596 1.00 91.81 97 VAL A CA 1
ATOM 710 C C . VAL A 1 97 ? -12.482 -1.813 16.213 1.00 91.81 97 VAL A C 1
ATOM 712 O O . VAL A 1 97 ? -12.508 -1.428 17.379 1.00 91.81 97 VAL A O 1
ATOM 715 N N . VAL A 1 98 ? -13.554 -1.799 15.431 1.00 89.56 98 VAL A N 1
ATOM 716 C CA . VAL A 1 98 ? -14.892 -1.390 15.852 1.00 89.56 98 VAL A CA 1
ATOM 717 C C . VAL A 1 98 ? -15.605 -2.589 16.472 1.00 89.56 98 VAL A C 1
ATOM 719 O O . VAL A 1 98 ? -15.872 -3.579 15.794 1.00 89.56 98 VAL A O 1
ATOM 722 N N . GLU A 1 99 ? -15.953 -2.480 17.752 1.00 87.00 99 GLU A N 1
ATOM 723 C CA . GLU A 1 99 ? -16.776 -3.449 18.479 1.00 87.00 99 GLU A CA 1
ATOM 724 C C . GLU A 1 99 ? -18.064 -2.741 18.926 1.00 87.00 99 GLU A C 1
ATOM 726 O O . GLU A 1 99 ? -18.133 -2.075 19.963 1.00 87.00 99 GLU A O 1
ATOM 731 N N . GLY A 1 100 ? -19.099 -2.823 18.086 1.00 83.38 100 GLY A N 1
ATOM 732 C CA . GLY A 1 100 ? -20.364 -2.123 18.306 1.00 83.38 100 GLY A CA 1
ATOM 733 C C . GLY A 1 100 ? -20.198 -0.603 18.232 1.00 83.38 100 GLY A C 1
ATOM 734 O O . GLY A 1 100 ? -20.063 -0.046 17.146 1.00 83.38 100 GLY A O 1
ATOM 735 N N . ARG A 1 101 ? -20.237 0.073 19.387 1.00 80.75 101 ARG A N 1
ATOM 736 C CA . ARG A 1 101 ? -20.082 1.538 19.501 1.00 80.75 101 ARG A CA 1
ATOM 737 C C . ARG A 1 101 ? -18.737 1.962 20.097 1.00 80.75 101 ARG A C 1
ATOM 739 O O . ARG A 1 101 ? -18.483 3.156 20.222 1.00 80.75 101 ARG A O 1
ATOM 746 N N . ALA A 1 102 ? -17.895 1.000 20.468 1.00 85.56 102 ALA A N 1
ATOM 747 C CA . ALA A 1 102 ? -16.563 1.240 20.997 1.00 85.56 102 ALA A CA 1
ATOM 748 C C . ALA A 1 102 ? -15.498 0.906 19.948 1.00 85.56 102 ALA A C 1
ATOM 750 O O . ALA A 1 102 ? -15.716 0.101 19.040 1.00 85.56 102 ALA A O 1
ATOM 751 N N . ILE A 1 103 ? -14.329 1.521 20.099 1.00 89.50 103 ILE A N 1
ATOM 752 C CA . ILE A 1 103 ? -13.143 1.211 19.308 1.00 89.50 103 ILE A CA 1
ATOM 753 C C . ILE A 1 103 ? -12.081 0.609 20.227 1.00 89.50 103 ILE A C 1
ATOM 755 O O . ILE A 1 103 ? -11.794 1.154 21.293 1.00 89.50 103 ILE A O 1
ATOM 759 N N . ARG A 1 104 ? -11.487 -0.514 19.824 1.00 89.81 104 ARG A N 1
ATOM 760 C CA . ARG A 1 104 ? -10.415 -1.180 20.569 1.00 89.81 104 ARG A CA 1
ATOM 761 C C . ARG A 1 104 ? -9.081 -1.011 19.843 1.00 89.81 104 ARG A C 1
ATOM 763 O O . ARG A 1 104 ? -8.993 -1.382 18.671 1.00 89.81 104 ARG A O 1
ATOM 770 N N . PRO A 1 105 ? -8.029 -0.495 20.504 1.00 90.50 105 PRO A N 1
ATOM 771 C CA . PRO A 1 105 ? -6.698 -0.460 19.915 1.00 90.50 105 PRO A CA 1
ATOM 772 C C . PRO A 1 105 ? -6.136 -1.881 19.798 1.00 90.50 105 PRO A C 1
ATOM 774 O O . PRO A 1 105 ? -6.083 -2.620 20.778 1.00 90.50 105 PRO A O 1
ATOM 777 N N . VAL A 1 106 ? -5.673 -2.241 18.607 1.00 91.06 106 VAL A N 1
ATOM 778 C CA . VAL A 1 106 ? -5.032 -3.523 18.305 1.00 91.06 106 VAL A CA 1
ATOM 779 C C . VAL A 1 106 ? -3.647 -3.255 17.727 1.00 91.06 106 VAL A C 1
ATOM 781 O O . VAL A 1 106 ? -3.482 -2.470 16.790 1.00 91.06 106 VAL A O 1
ATOM 784 N N . SER A 1 107 ? -2.635 -3.894 18.312 1.00 91.38 107 SER A N 1
ATOM 785 C CA . SER A 1 107 ? -1.258 -3.812 17.820 1.00 91.38 107 SER A CA 1
ATOM 786 C C . SER A 1 107 ? -1.054 -4.803 16.678 1.00 91.38 107 SER A C 1
ATOM 788 O O . SER A 1 107 ? -1.446 -5.967 16.776 1.00 91.38 107 SER A O 1
ATOM 790 N N . VAL A 1 108 ? -0.423 -4.343 15.601 1.00 92.69 108 VAL A N 1
ATOM 791 C CA . VAL A 1 108 ? -0.180 -5.132 14.390 1.00 92.69 108 VAL A CA 1
ATOM 792 C C . VAL A 1 108 ? 1.270 -5.018 13.940 1.00 92.69 108 VAL A C 1
ATOM 794 O O . VAL A 1 108 ? 1.937 -4.001 14.144 1.00 92.69 108 VAL A O 1
ATOM 797 N N . GLN A 1 109 ? 1.761 -6.073 13.307 1.00 92.25 109 GLN A N 1
ATOM 798 C CA . GLN A 1 109 ? 3.070 -6.129 12.682 1.00 92.25 109 GLN A CA 1
ATOM 799 C C . GLN A 1 109 ? 2.902 -5.974 11.171 1.00 92.25 109 GLN A C 1
ATOM 801 O O . GLN A 1 109 ? 2.173 -6.729 10.529 1.00 92.25 109 GLN A O 1
ATOM 806 N N . LEU A 1 110 ? 3.570 -4.972 10.618 1.00 92.25 110 LEU A N 1
ATOM 807 C CA . LEU A 1 110 ? 3.426 -4.530 9.240 1.00 92.25 110 LEU A CA 1
ATOM 808 C C . LEU A 1 110 ? 4.439 -5.231 8.326 1.00 92.25 110 LEU A C 1
ATOM 810 O O . LEU A 1 110 ? 5.579 -5.502 8.720 1.00 92.25 110 LEU A O 1
ATOM 814 N N . GLY A 1 111 ? 4.003 -5.500 7.099 1.00 90.00 111 GLY A N 1
ATOM 815 C CA . GLY A 1 111 ? 4.774 -6.088 6.010 1.00 90.00 111 GLY A CA 1
ATOM 816 C C . GLY A 1 111 ? 4.971 -5.117 4.853 1.00 90.00 111 GLY A C 1
ATOM 817 O O . GLY A 1 111 ? 5.237 -3.929 5.057 1.00 90.00 111 GLY A O 1
ATOM 818 N N . ILE A 1 112 ? 4.872 -5.632 3.626 1.00 89.19 112 ILE A N 1
ATOM 819 C CA . ILE A 1 112 ? 5.018 -4.806 2.422 1.00 89.19 112 ILE A CA 1
ATOM 820 C C . ILE A 1 112 ? 3.820 -3.860 2.260 1.00 89.19 112 ILE A C 1
ATOM 822 O O . ILE A 1 112 ? 2.690 -4.191 2.615 1.00 89.19 112 ILE A O 1
ATOM 826 N N . THR A 1 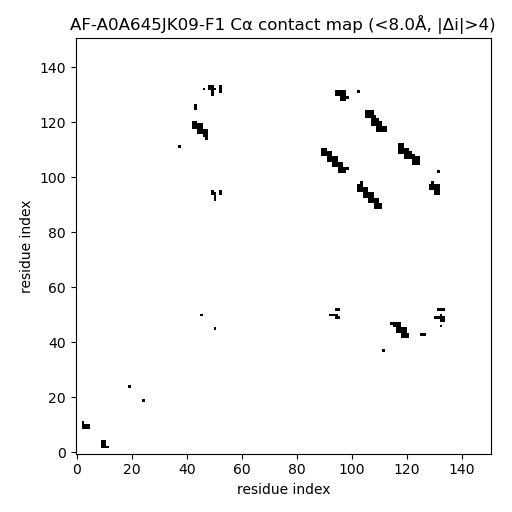113 ? 4.065 -2.673 1.711 1.00 88.75 113 THR A N 1
ATOM 827 C CA . THR A 1 113 ? 3.027 -1.678 1.412 1.00 88.75 113 THR A CA 1
ATOM 828 C C . THR A 1 113 ? 3.038 -1.327 -0.070 1.00 88.75 113 THR A C 1
ATOM 830 O O . THR A 1 113 ? 4.100 -1.288 -0.690 1.00 88.75 113 THR A O 1
ATOM 833 N N . ASP A 1 114 ? 1.860 -1.065 -0.634 1.00 86.25 114 ASP A N 1
ATOM 834 C CA . ASP A 1 114 ? 1.638 -0.729 -2.046 1.00 86.25 114 ASP A CA 1
ATOM 835 C C . ASP A 1 114 ? 1.185 0.737 -2.236 1.00 86.25 114 ASP A C 1
ATOM 837 O O . ASP A 1 114 ? 0.380 1.057 -3.108 1.00 86.25 114 ASP A O 1
ATOM 841 N N . ASN A 1 115 ? 1.696 1.646 -1.393 1.00 85.06 115 ASN A N 1
ATOM 842 C CA . ASN A 1 115 ? 1.306 3.060 -1.219 1.00 85.06 115 ASN A CA 1
ATOM 843 C C . ASN A 1 115 ? -0.096 3.291 -0.636 1.00 85.06 115 ASN A C 1
ATOM 845 O O . ASN A 1 115 ? -0.288 4.255 0.116 1.00 85.06 115 ASN A O 1
ATOM 849 N N . ARG A 1 116 ? -1.073 2.438 -0.949 1.00 89.62 116 ARG A N 1
ATOM 850 C CA . ARG A 1 116 ? -2.463 2.594 -0.494 1.00 89.62 116 ARG A CA 1
ATOM 851 C C . ARG A 1 116 ? -2.758 1.768 0.754 1.00 89.62 116 ARG A C 1
ATOM 853 O O . ARG A 1 116 ? -3.423 2.261 1.671 1.00 89.62 116 ARG A O 1
ATOM 860 N N . SER A 1 117 ? -2.248 0.548 0.788 1.00 92.06 117 SER A N 1
ATOM 861 C CA . SER A 1 117 ? -2.490 -0.439 1.831 1.00 92.06 117 SER A CA 1
ATOM 862 C C . SER A 1 117 ? -1.175 -1.041 2.314 1.00 92.06 117 SER A C 1
ATOM 864 O O . SER A 1 117 ? -0.139 -0.974 1.647 1.00 92.06 117 SER A O 1
ATOM 866 N N . THR A 1 118 ? -1.206 -1.619 3.507 1.00 91.88 118 THR A N 1
ATOM 867 C CA . THR A 1 118 ? -0.072 -2.320 4.105 1.00 91.88 118 THR A CA 1
ATOM 868 C C . THR A 1 118 ? -0.502 -3.725 4.499 1.00 91.88 118 THR A C 1
ATOM 870 O O . THR A 1 118 ? -1.578 -3.920 5.068 1.00 91.88 118 THR A O 1
ATOM 873 N N . GLU A 1 119 ? 0.342 -4.700 4.178 1.00 92.88 119 GLU A N 1
ATOM 874 C CA . GLU A 1 119 ? 0.224 -6.083 4.633 1.00 92.88 119 GLU A CA 1
ATOM 875 C C . GLU A 1 119 ? 0.362 -6.151 6.157 1.00 92.88 119 GLU A C 1
ATOM 877 O O . GLU A 1 119 ? 1.263 -5.543 6.738 1.00 92.88 119 GLU A O 1
ATOM 882 N N . ILE A 1 120 ? -0.485 -6.944 6.805 1.00 92.38 120 ILE A N 1
ATOM 883 C CA . ILE A 1 120 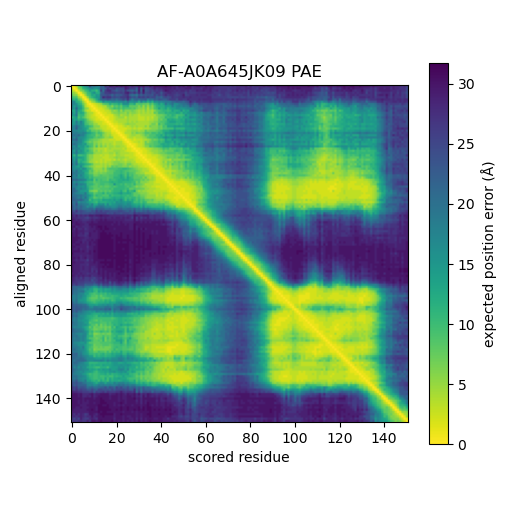? -0.340 -7.316 8.209 1.00 92.38 120 ILE A CA 1
ATOM 884 C C . ILE A 1 120 ? 0.214 -8.738 8.278 1.00 92.38 120 ILE A C 1
ATOM 886 O O . ILE A 1 120 ? -0.445 -9.696 7.881 1.00 92.38 120 ILE A O 1
ATOM 890 N N . VAL A 1 121 ? 1.440 -8.863 8.786 1.00 89.88 121 VAL A N 1
ATOM 891 C CA . VAL A 1 121 ? 2.182 -10.135 8.889 1.00 89.88 121 VAL A CA 1
ATOM 892 C C . VAL A 1 121 ? 1.952 -10.807 10.245 1.00 89.88 121 VAL A C 1
ATOM 894 O O . VAL A 1 121 ? 2.188 -12.001 10.404 1.00 89.88 121 VAL A O 1
ATOM 897 N N . GLY A 1 122 ? 1.484 -10.051 11.236 1.00 84.38 122 GLY A N 1
ATOM 898 C CA . GLY A 1 122 ? 1.205 -10.571 12.567 1.00 84.38 122 GLY A CA 1
ATOM 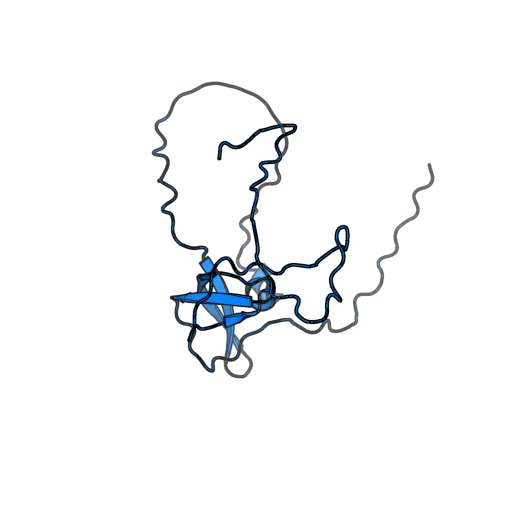899 C C . GLY A 1 122 ? 0.443 -9.580 13.434 1.00 84.38 122 GLY A C 1
ATOM 900 O O . GLY A 1 122 ? 0.281 -8.412 13.081 1.00 84.38 122 GLY A O 1
ATOM 901 N N . GLY A 1 123 ? -0.018 -10.053 14.586 1.00 86.62 123 GLY A N 1
ATOM 902 C CA . GLY A 1 123 ? -0.867 -9.302 15.505 1.00 86.62 123 GLY A CA 1
ATOM 903 C C . GLY A 1 123 ? -2.189 -10.017 15.748 1.00 86.62 123 GLY A C 1
ATOM 904 O O . GLY A 1 123 ? -2.380 -11.159 15.337 1.00 86.62 123 GLY A O 1
ATOM 905 N N . GLU A 1 124 ? -3.096 -9.333 16.434 1.00 85.75 124 GLU A N 1
ATOM 906 C CA . GLU A 1 124 ? -4.385 -9.906 16.845 1.00 85.75 124 GLU A CA 1
ATOM 907 C C . GLU A 1 124 ? -5.518 -9.615 15.848 1.00 85.75 124 GLU A C 1
ATOM 909 O O . GLU A 1 124 ? -6.650 -10.038 16.069 1.00 85.75 124 GLU A O 1
ATOM 914 N N . LEU A 1 125 ? -5.222 -8.901 14.755 1.00 89.06 125 LEU A N 1
ATOM 915 C CA . LEU A 1 125 ? -6.199 -8.547 13.728 1.00 89.06 125 LEU A CA 1
ATOM 916 C C . LEU A 1 125 ? -6.554 -9.768 12.873 1.00 89.06 125 LEU A C 1
ATOM 918 O O . LEU A 1 125 ? -5.663 -10.452 12.358 1.00 89.06 125 LEU A O 1
ATOM 922 N N . LYS A 1 126 ? -7.850 -10.015 12.684 1.00 89.06 126 LYS A N 1
ATOM 923 C CA . LYS A 1 126 ? -8.364 -11.130 11.885 1.00 89.06 126 LYS A CA 1
ATOM 924 C C . LYS A 1 126 ? -9.071 -10.638 10.630 1.00 89.06 126 LYS A C 1
ATOM 926 O O . LYS A 1 126 ? -9.548 -9.508 10.541 1.00 89.06 126 LYS A O 1
ATOM 931 N N . ALA A 1 127 ? -9.159 -11.523 9.640 1.00 87.31 127 ALA A N 1
ATOM 932 C CA . ALA A 1 127 ? -9.994 -11.282 8.474 1.00 87.31 127 ALA A CA 1
ATOM 933 C C . ALA A 1 127 ? -11.464 -11.147 8.908 1.00 87.31 127 ALA A C 1
ATOM 935 O O . ALA A 1 127 ? -11.980 -12.008 9.618 1.00 87.31 127 ALA A O 1
ATOM 936 N N . GLY A 1 128 ? -12.119 -10.071 8.470 1.00 88.62 128 GLY A N 1
ATOM 937 C CA . GLY A 1 128 ? -13.505 -9.750 8.827 1.00 88.62 128 GLY A CA 1
ATOM 938 C C . GLY A 1 128 ? -13.657 -8.704 9.935 1.00 88.62 128 GLY A C 1
ATOM 939 O O . GLY A 1 128 ? -14.753 -8.170 10.097 1.00 88.62 128 GLY A O 1
ATOM 940 N N . ASP A 1 129 ? -12.581 -8.351 10.644 1.00 90.06 129 ASP A N 1
ATOM 941 C CA . ASP A 1 129 ? -12.629 -7.280 11.639 1.00 90.06 129 ASP A CA 1
ATOM 942 C C . ASP A 1 129 ? -12.906 -5.930 10.962 1.00 90.06 129 ASP A C 1
ATOM 944 O O . ASP A 1 129 ? -12.258 -5.543 9.985 1.00 90.06 129 ASP A O 1
ATOM 948 N N . THR A 1 130 ? -13.872 -5.183 11.496 1.00 90.94 130 THR A N 1
ATOM 949 C CA . THR A 1 130 ? -14.165 -3.827 11.019 1.00 90.94 130 THR A CA 1
ATOM 950 C C . THR A 1 130 ? -13.191 -2.855 11.670 1.00 90.94 130 THR A C 1
ATOM 952 O O . THR A 1 130 ? -13.101 -2.806 12.891 1.00 90.94 130 THR A O 1
ATOM 955 N N . ILE A 1 131 ? -12.469 -2.064 10.877 1.00 92.56 131 ILE A N 1
ATOM 956 C CA . ILE A 1 131 ? -11.460 -1.116 11.371 1.00 92.56 131 ILE A CA 1
ATOM 957 C C . ILE A 1 131 ? -11.834 0.333 11.066 1.00 92.56 131 ILE A C 1
ATOM 959 O O . ILE A 1 131 ? -12.498 0.628 10.072 1.00 92.56 131 ILE A O 1
ATOM 963 N N . VAL A 1 132 ? -11.358 1.253 11.902 1.00 90.00 132 VAL A N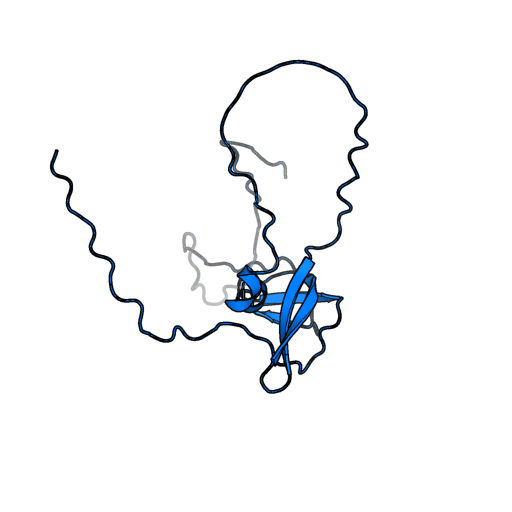 1
ATOM 964 C CA . VAL A 1 132 ? -11.535 2.692 11.689 1.00 90.00 132 VAL A CA 1
ATOM 965 C C . VAL A 1 132 ? -10.467 3.210 10.735 1.00 90.00 132 VAL A C 1
ATOM 967 O O . VAL A 1 132 ? -9.274 3.104 11.007 1.00 90.00 132 VAL A O 1
ATOM 970 N N . VAL A 1 133 ? -10.902 3.791 9.617 1.00 91.06 133 VAL A N 1
ATOM 971 C CA . VAL A 1 133 ? -10.019 4.373 8.591 1.00 91.06 133 VAL A CA 1
ATOM 972 C C . VAL A 1 133 ? -9.971 5.901 8.692 1.00 91.06 133 VAL A C 1
ATOM 974 O O . VAL A 1 133 ? -8.929 6.506 8.456 1.00 91.06 133 VAL A O 1
ATOM 977 N N . SER A 1 134 ? -11.091 6.524 9.057 1.00 82.00 134 SER A N 1
ATOM 978 C CA . SER A 1 134 ? -11.228 7.968 9.245 1.00 82.00 134 SER A CA 1
ATOM 979 C C . SER A 1 134 ? -12.459 8.275 10.090 1.00 82.00 134 SER A C 1
ATOM 981 O O . SER A 1 134 ? -13.467 7.578 9.977 1.00 82.00 134 SER A O 1
ATOM 983 N N . GLU A 1 135 ? -12.406 9.359 10.855 1.00 80.56 135 GLU A N 1
ATOM 984 C CA . GLU A 1 135 ? -13.589 9.992 11.433 1.00 80.56 135 GLU A CA 1
ATOM 985 C C . GLU A 1 135 ? -14.053 11.105 10.487 1.00 80.56 135 GLU A C 1
ATOM 987 O O . GLU A 1 135 ? -13.235 11.869 9.969 1.00 80.56 135 GLU A O 1
ATOM 992 N N . ALA A 1 136 ? -15.354 11.162 10.193 1.00 71.50 136 ALA A N 1
ATOM 993 C CA . ALA A 1 136 ? -15.891 12.242 9.378 1.00 71.50 136 ALA A CA 1
ATOM 994 C C . ALA A 1 136 ? -15.784 13.549 10.179 1.00 71.50 136 ALA A C 1
ATOM 996 O O . ALA A 1 136 ? -16.243 13.573 11.323 1.00 71.50 136 ALA A O 1
ATOM 997 N N . PRO A 1 137 ? -15.218 14.634 9.620 1.00 57.59 137 PRO A N 1
ATOM 998 C CA . PRO A 1 137 ? -15.215 15.911 10.310 1.00 57.59 137 PRO A CA 1
ATOM 999 C C . PRO A 1 137 ? -16.666 16.350 10.509 1.00 57.59 137 PRO A C 1
ATOM 1001 O O . PRO A 1 137 ? -17.378 16.663 9.552 1.00 57.59 137 PRO A O 1
ATOM 1004 N N . THR A 1 138 ? -17.119 16.370 11.757 1.00 48.28 138 THR A N 1
ATOM 1005 C CA . THR A 1 138 ? -18.334 17.079 12.143 1.00 48.28 138 THR A CA 1
ATOM 1006 C C . THR A 1 138 ? -18.048 18.566 11.950 1.00 48.28 138 THR A C 1
ATOM 1008 O O . THR A 1 138 ? -17.325 19.202 12.711 1.00 48.28 138 THR A O 1
ATOM 1011 N N . ALA A 1 139 ? -18.527 19.112 10.833 1.00 54.62 139 ALA A N 1
ATOM 1012 C CA . ALA A 1 139 ? -18.297 20.494 10.447 1.00 54.62 139 ALA A CA 1
ATOM 1013 C C . ALA A 1 139 ? -18.861 21.462 11.501 1.00 54.62 139 ALA A C 1
ATOM 1015 O O . ALA A 1 139 ? -20.058 21.732 11.504 1.00 54.62 139 ALA A O 1
ATOM 1016 N N . ALA A 1 140 ? -18.000 21.992 12.378 1.00 54.06 140 ALA A N 1
ATOM 1017 C CA . ALA A 1 140 ? -18.271 23.187 13.183 1.00 54.06 140 ALA A CA 1
ATOM 1018 C C . ALA A 1 140 ? -17.007 23.808 13.823 1.00 54.06 140 ALA A C 1
ATOM 1020 O O . ALA A 1 140 ? -17.052 24.243 14.972 1.00 54.06 140 ALA A O 1
ATOM 1021 N N . THR A 1 141 ? -15.876 23.913 13.117 1.00 43.50 141 THR A N 1
ATOM 1022 C CA . THR A 1 141 ? -14.781 24.776 13.604 1.00 43.50 141 THR A CA 1
ATOM 1023 C C . THR A 1 141 ? -14.995 26.193 13.079 1.00 43.50 141 THR A C 1
ATOM 1025 O O . THR A 1 141 ? -14.779 26.473 11.901 1.00 43.50 141 THR A O 1
ATOM 1028 N N . LYS A 1 142 ? -15.469 27.086 13.958 1.00 53.00 142 LYS A N 1
ATOM 1029 C CA . LYS A 1 142 ? -15.577 28.532 13.700 1.00 53.00 142 LYS A CA 1
ATOM 1030 C C . LYS A 1 142 ? -14.193 29.100 13.329 1.00 53.00 142 LYS A C 1
ATOM 1032 O O . LYS A 1 142 ? -13.223 28.753 14.004 1.00 53.00 142 LYS A O 1
ATOM 1037 N N . PRO A 1 143 ? -14.077 29.978 12.316 1.00 44.38 143 PRO A N 1
ATOM 1038 C CA . PRO A 1 143 ? -12.796 30.574 11.951 1.00 44.38 143 PRO A CA 1
ATOM 1039 C C . PRO A 1 143 ? -12.314 31.506 13.068 1.00 44.38 143 PRO A C 1
ATOM 1041 O O . PRO A 1 143 ? -13.001 32.461 13.434 1.00 44.38 143 PRO A O 1
ATOM 1044 N N . SER A 1 144 ? -11.136 31.227 13.623 1.00 55.47 144 SER A N 1
ATOM 1045 C CA . SER A 1 144 ? -10.445 32.141 14.526 1.00 55.47 144 SER A CA 1
ATOM 1046 C C . SER A 1 144 ? -9.944 33.352 13.736 1.00 55.47 144 SER A C 1
ATOM 1048 O O . SER A 1 144 ? -9.248 33.234 12.728 1.00 55.47 144 SER A O 1
ATOM 1050 N N . SER A 1 145 ? -10.340 34.540 14.187 1.00 51.94 145 SER A N 1
ATOM 1051 C CA . SER A 1 145 ? -9.934 35.824 13.625 1.00 51.94 145 SER A CA 1
ATOM 1052 C C . SER A 1 145 ? -8.426 36.020 13.783 1.00 51.94 145 SER A C 1
ATOM 1054 O O . SER A 1 145 ? -7.931 36.212 14.896 1.00 51.94 145 SER A O 1
ATOM 1056 N N . VAL A 1 146 ? -7.692 35.997 12.672 1.00 62.09 146 VAL A N 1
ATOM 1057 C CA . VAL A 1 146 ? -6.294 36.435 12.629 1.00 62.09 146 VAL A CA 1
ATOM 1058 C C . VAL A 1 146 ? -6.273 37.950 12.833 1.00 62.09 146 VAL A C 1
ATOM 1060 O O . VAL A 1 146 ? -6.710 38.712 11.973 1.00 62.09 146 VAL A O 1
ATOM 1063 N N . GLY A 1 147 ? -5.798 38.383 14.003 1.00 50.91 147 GLY A N 1
ATOM 1064 C CA . GLY A 1 147 ? -5.526 39.785 14.301 1.00 50.91 147 GLY A CA 1
ATOM 1065 C C . GLY A 1 147 ? -4.432 40.319 13.379 1.00 50.91 147 GLY A C 1
ATOM 1066 O O . GLY A 1 147 ? -3.307 39.821 13.380 1.00 50.91 147 GLY A O 1
ATOM 1067 N N . MET A 1 148 ? -4.778 41.324 12.579 1.00 61.56 148 MET A N 1
ATOM 1068 C CA . MET A 1 148 ? -3.876 41.996 11.649 1.00 61.56 148 MET A CA 1
ATOM 1069 C C . MET A 1 148 ? -2.834 42.803 12.438 1.00 61.56 148 MET A C 1
ATOM 1071 O O . MET A 1 148 ? -3.179 43.775 13.106 1.00 61.56 148 MET A O 1
ATOM 1075 N N . ARG A 1 149 ? -1.558 42.400 12.391 1.00 54.06 149 ARG A N 1
ATOM 1076 C CA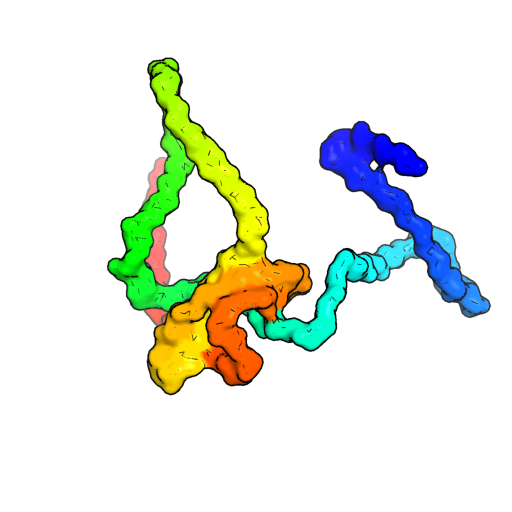 . ARG A 1 149 ? -0.433 43.236 12.841 1.00 54.06 149 ARG A CA 1
ATOM 1077 C C . ARG A 1 149 ? 0.093 44.016 11.637 1.00 54.06 149 ARG A C 1
ATOM 1079 O O . ARG A 1 149 ? 0.626 43.408 10.714 1.00 54.06 149 ARG A O 1
ATOM 1086 N N . LEU A 1 150 ? -0.096 45.336 11.647 1.00 50.22 150 LEU A N 1
ATOM 1087 C CA . LEU A 1 150 ? 0.620 46.255 10.760 1.00 50.22 150 LEU A CA 1
ATOM 1088 C C . LEU A 1 150 ? 2.073 46.403 11.243 1.00 50.22 150 LEU A C 1
ATOM 1090 O O . LEU A 1 150 ? 2.320 46.378 12.451 1.00 50.22 150 LEU A O 1
ATOM 1094 N N . PHE A 1 151 ? 2.985 46.526 10.277 1.00 65.56 151 PHE A N 1
ATOM 1095 C CA . PHE A 1 151 ? 4.384 46.917 10.461 1.00 65.56 151 PHE A CA 1
ATOM 1096 C C . PHE A 1 151 ? 4.507 48.397 10.824 1.00 65.56 151 PHE A C 1
ATOM 1098 O O . PHE A 1 151 ? 3.658 49.183 10.341 1.00 65.56 151 PHE A O 1
#

Solvent-accessible surface area (backbone atoms only — not comparable to full-atom values): 10886 Å² total; per-residue (Å²): 138,84,80,65,82,62,90,90,48,84,66,80,91,81,89,83,88,78,91,61,93,82,63,78,78,57,92,89,66,88,78,90,80,88,82,85,90,77,87,84,77,97,68,53,72,42,53,52,49,18,57,65,55,74,64,84,80,58,69,80,79,63,89,68,78,79,80,80,90,82,85,89,83,89,81,88,82,92,74,96,68,80,75,72,72,82,68,89,64,65,57,72,45,46,38,33,36,55,59,90,93,46,72,44,85,41,59,34,30,40,56,66,63,76,91,56,35,31,30,48,76,45,59,82,81,57,94,87,67,50,65,47,48,73,80,80,82,78,90,74,82,76,84,78,82,79,78,84,78,82,132

Mean predicted aligned error: 16.63 Å